Protein AF-A0A528ILW3-F1 (afdb_monomer_lite)

Foldseek 3Di:
DDPAAPLLDPQLQAPPGDPLPVVLVVLVVCCVVVVDDQVAAEEEDEASSLSSQQRSCVRCVSRHVYYHHHNYDHRPPHD

Radius of gyration: 12.25 Å; chains: 1; bounding box: 31×20×38 Å

Structure (mmCIF, N/CA/C/O backbone):
data_AF-A0A528ILW3-F1
#
_entry.id   AF-A0A528ILW3-F1
#
loop_
_atom_site.group_PDB
_atom_site.id
_atom_site.type_symbol
_atom_site.label_atom_id
_atom_site.label_alt_id
_atom_site.label_comp_id
_atom_site.label_asym_id
_atom_site.label_entity_id
_atom_site.label_seq_id
_atom_site.pdbx_PDB_ins_code
_atom_site.Cartn_x
_atom_site.Cartn_y
_atom_site.Cartn_z
_atom_site.occupancy
_atom_site.B_iso_or_equiv
_atom_site.auth_seq_id
_atom_site.auth_comp_id
_atom_site.auth_asym_id
_atom_site.auth_atom_id
_atom_site.pdbx_PDB_model_num
ATOM 1 N N . LEU A 1 1 ? 21.280 10.597 -7.668 1.00 46.66 1 LEU A N 1
ATOM 2 C CA . LEU A 1 1 ? 20.073 11.148 -8.329 1.00 46.66 1 LEU A CA 1
ATOM 3 C C . LEU A 1 1 ? 19.049 10.026 -8.388 1.00 46.66 1 LEU A C 1
ATOM 5 O O . LEU A 1 1 ? 19.238 9.105 -9.160 1.00 46.66 1 LEU A O 1
ATOM 9 N N . GLY A 1 2 ? 18.063 10.032 -7.497 1.00 57.09 2 GLY A N 1
ATOM 10 C CA . GLY A 1 2 ? 17.099 8.934 -7.376 1.00 57.09 2 GLY A CA 1
ATOM 11 C C . GLY A 1 2 ? 16.338 9.038 -6.063 1.00 57.09 2 GLY A C 1
ATOM 12 O O . GLY A 1 2 ? 16.589 8.277 -5.144 1.00 57.09 2 GLY A O 1
ATOM 13 N N . ARG A 1 3 ? 15.487 10.062 -5.935 1.00 69.75 3 ARG A N 1
ATOM 14 C CA . ARG A 1 3 ? 14.592 10.254 -4.775 1.00 69.75 3 ARG A CA 1
ATOM 15 C C . ARG A 1 3 ? 13.155 9.817 -5.098 1.00 69.75 3 ARG A C 1
ATOM 17 O O . ARG A 1 3 ? 12.211 10.383 -4.562 1.00 69.75 3 ARG A O 1
ATOM 24 N N . CYS A 1 4 ? 12.993 8.915 -6.064 1.00 83.69 4 CYS A N 1
ATOM 25 C CA . CYS A 1 4 ? 11.693 8.424 -6.519 1.00 83.69 4 CYS A CA 1
ATOM 26 C C . CYS A 1 4 ? 11.500 6.985 -6.048 1.00 83.69 4 CYS A C 1
ATOM 28 O O . CYS A 1 4 ? 12.480 6.258 -5.922 1.00 83.69 4 CYS A O 1
ATOM 30 N N . TRP A 1 5 ? 10.243 6.598 -5.838 1.00 88.94 5 TRP A N 1
ATOM 31 C CA . TRP A 1 5 ? 9.859 5.217 -5.556 1.00 88.94 5 TRP A CA 1
ATOM 32 C C . TRP A 1 5 ? 10.316 4.286 -6.679 1.00 88.94 5 TRP A C 1
ATOM 34 O O . TRP A 1 5 ? 10.196 4.624 -7.863 1.00 88.94 5 TRP A O 1
ATOM 44 N N . ASN A 1 6 ? 10.800 3.107 -6.310 1.00 88.69 6 ASN A N 1
ATOM 45 C CA . ASN A 1 6 ? 11.354 2.102 -7.211 1.00 88.69 6 ASN A CA 1
ATOM 46 C C . ASN A 1 6 ? 10.262 1.216 -7.817 1.00 88.69 6 ASN A C 1
ATOM 48 O O . ASN A 1 6 ? 10.464 0.033 -8.043 1.00 88.69 6 ASN A O 1
ATOM 52 N N . TRP A 1 7 ? 9.107 1.795 -8.151 1.00 87.50 7 TRP A N 1
ATOM 53 C CA . TRP A 1 7 ? 7.925 1.073 -8.633 1.00 87.50 7 TRP A CA 1
ATOM 54 C C . TRP A 1 7 ? 8.196 0.146 -9.829 1.00 87.50 7 TRP A C 1
ATOM 56 O O . TRP A 1 7 ? 7.463 -0.805 -10.019 1.00 87.50 7 TRP A O 1
ATOM 66 N N . HIS A 1 8 ? 9.225 0.388 -10.641 1.00 88.75 8 HIS A N 1
ATOM 67 C CA . HIS A 1 8 ? 9.586 -0.436 -11.802 1.00 88.75 8 HIS A CA 1
ATOM 68 C C . HIS A 1 8 ? 10.451 -1.659 -11.440 1.00 88.75 8 HIS A C 1
ATOM 70 O O . HIS A 1 8 ? 10.640 -2.555 -12.256 1.00 88.75 8 HIS A O 1
ATOM 76 N N . SER A 1 9 ? 11.002 -1.709 -10.229 1.00 90.31 9 SER A N 1
ATOM 77 C CA . SER A 1 9 ? 11.822 -2.822 -9.759 1.00 90.31 9 SER A CA 1
ATOM 78 C C . SER A 1 9 ? 10.966 -4.079 -9.563 1.00 90.31 9 SER A C 1
ATOM 80 O O . SER A 1 9 ? 9.921 -4.012 -8.912 1.00 90.31 9 SER A O 1
ATOM 82 N N . PRO A 1 10 ? 11.416 -5.265 -10.016 1.00 89.88 10 PRO A N 1
ATOM 83 C CA . PRO A 1 10 ? 10.706 -6.521 -9.770 1.00 89.88 10 PRO A CA 1
ATOM 84 C C . PRO A 1 10 ? 10.487 -6.844 -8.282 1.00 89.88 10 PRO A C 1
ATOM 86 O O . PRO A 1 10 ? 9.542 -7.552 -7.932 1.00 89.88 10 PRO A O 1
ATOM 89 N N . LEU A 1 11 ? 11.351 -6.342 -7.390 1.00 90.94 11 LEU A N 1
ATOM 90 C CA . LEU A 1 11 ? 11.193 -6.517 -5.940 1.00 90.94 11 LEU A CA 1
ATOM 91 C C . LEU A 1 11 ? 10.051 -5.670 -5.369 1.00 90.94 11 LEU A C 1
ATOM 93 O O . LEU A 1 11 ? 9.483 -6.039 -4.342 1.00 90.94 11 LEU A O 1
ATOM 97 N N . ASP A 1 12 ? 9.692 -4.586 -6.049 1.00 93.44 12 ASP A N 1
ATOM 98 C CA . ASP A 1 12 ? 8.704 -3.606 -5.607 1.00 93.44 12 ASP A CA 1
ATOM 99 C C . ASP A 1 12 ? 7.337 -3.817 -6.264 1.00 93.44 12 ASP A C 1
ATOM 101 O O . ASP A 1 12 ? 6.494 -2.935 -6.202 1.00 93.44 12 ASP A O 1
ATOM 105 N N . GLN A 1 13 ? 7.105 -4.990 -6.867 1.00 92.12 13 GLN A N 1
ATOM 106 C CA . GLN A 1 13 ? 5.870 -5.359 -7.576 1.00 92.12 13 GLN A CA 1
ATOM 107 C C . GLN A 1 13 ? 4.965 -6.329 -6.796 1.00 92.12 13 GLN A C 1
ATOM 109 O O . GLN A 1 13 ? 3.870 -6.654 -7.252 1.00 92.12 13 GLN A O 1
ATOM 114 N N . LYS A 1 14 ? 5.403 -6.837 -5.635 1.00 92.25 14 LYS A N 1
ATOM 115 C CA . LYS A 1 14 ? 4.707 -7.919 -4.915 1.00 92.25 14 LYS A CA 1
ATOM 116 C C . LYS A 1 14 ? 4.689 -7.736 -3.401 1.00 92.25 14 LYS A C 1
ATOM 118 O O . LYS A 1 14 ? 5.502 -7.019 -2.822 1.00 92.25 14 LYS A O 1
ATOM 123 N N . ARG A 1 15 ? 3.771 -8.456 -2.748 1.00 96.75 15 ARG A N 1
ATOM 124 C CA . ARG A 1 15 ? 3.706 -8.561 -1.286 1.00 96.75 15 ARG A CA 1
ATOM 125 C C . ARG A 1 15 ? 4.999 -9.158 -0.727 1.00 96.75 15 ARG A C 1
ATOM 127 O O . ARG A 1 15 ? 5.524 -10.133 -1.257 1.00 96.75 15 ARG A O 1
ATOM 134 N N . GLY A 1 16 ? 5.435 -8.629 0.413 1.00 96.44 16 GLY A N 1
ATOM 135 C CA . GLY A 1 16 ? 6.484 -9.227 1.239 1.00 96.44 16 GLY A CA 1
ATOM 136 C C . GLY A 1 16 ? 7.909 -8.914 0.786 1.00 96.44 16 GLY A C 1
ATOM 137 O O . GLY A 1 16 ? 8.848 -9.425 1.387 1.00 96.44 16 GLY A O 1
ATOM 138 N N . SER A 1 17 ? 8.090 -8.065 -0.225 1.00 95.25 17 SER A N 1
ATOM 139 C CA . SER A 1 17 ? 9.402 -7.572 -0.639 1.00 95.25 17 SER A CA 1
ATOM 140 C C . SER A 1 17 ? 9.398 -6.064 -0.862 1.00 95.25 17 SER A C 1
ATOM 142 O O . SER A 1 17 ? 8.341 -5.454 -1.021 1.00 95.25 17 SER A O 1
ATOM 144 N N . GLY A 1 18 ? 10.601 -5.486 -0.852 1.00 94.75 18 GLY A N 1
ATOM 145 C CA . GLY A 1 18 ? 10.836 -4.117 -1.291 1.00 94.75 18 GLY A CA 1
ATOM 146 C C . GLY A 1 18 ? 10.106 -3.036 -0.487 1.00 94.75 18 GLY A C 1
ATOM 147 O O . GLY A 1 18 ? 9.717 -3.222 0.670 1.00 94.75 18 GLY A O 1
ATOM 148 N N . GLU A 1 19 ? 9.920 -1.892 -1.130 1.00 95.25 19 GLU A N 1
ATOM 149 C CA . GLU A 1 19 ? 9.155 -0.742 -0.663 1.00 95.25 19 GLU A CA 1
ATOM 150 C C . GLU A 1 19 ? 7.721 -1.122 -0.256 1.00 95.25 19 GLU A C 1
ATOM 152 O O . GLU A 1 19 ? 7.293 -0.659 0.806 1.00 95.25 19 GLU A O 1
ATOM 157 N N . PRO A 1 20 ? 6.986 -2.008 -0.970 1.00 96.75 20 PRO A N 1
ATOM 158 C CA . PRO A 1 20 ? 5.656 -2.406 -0.526 1.00 96.75 20 PRO A CA 1
ATOM 159 C C . PRO A 1 20 ? 5.616 -3.048 0.857 1.00 96.75 20 PRO A C 1
ATOM 161 O O . PRO A 1 20 ? 4.756 -2.702 1.669 1.00 96.75 20 PRO A O 1
ATOM 164 N N . ALA A 1 21 ? 6.561 -3.941 1.161 1.00 97.56 21 ALA A N 1
ATOM 165 C CA . ALA A 1 21 ? 6.632 -4.560 2.481 1.00 97.56 21 ALA A CA 1
ATOM 166 C C . ALA A 1 21 ? 6.970 -3.554 3.581 1.00 97.56 21 ALA A C 1
ATOM 168 O O . ALA A 1 21 ? 6.380 -3.607 4.661 1.00 97.56 21 ALA A O 1
ATOM 169 N N . ILE A 1 22 ? 7.875 -2.616 3.296 1.00 97.50 22 ILE A N 1
ATOM 170 C CA . ILE A 1 22 ? 8.270 -1.570 4.245 1.00 97.50 22 ILE A CA 1
ATOM 171 C C . ILE A 1 22 ? 7.074 -0.667 4.573 1.00 97.50 22 ILE A C 1
ATOM 173 O O . ILE A 1 22 ? 6.790 -0.424 5.747 1.00 97.50 22 ILE A O 1
ATOM 177 N N . ILE A 1 23 ? 6.332 -0.209 3.561 1.00 97.81 23 ILE A N 1
ATOM 178 C CA . ILE A 1 23 ? 5.175 0.678 3.757 1.00 97.81 23 ILE A CA 1
ATOM 179 C C . ILE A 1 23 ? 4.019 -0.040 4.454 1.00 97.81 23 ILE A C 1
ATOM 181 O O . ILE A 1 23 ? 3.405 0.534 5.359 1.00 97.81 23 ILE A O 1
ATOM 185 N N . ALA A 1 24 ? 3.749 -1.300 4.109 1.00 98.12 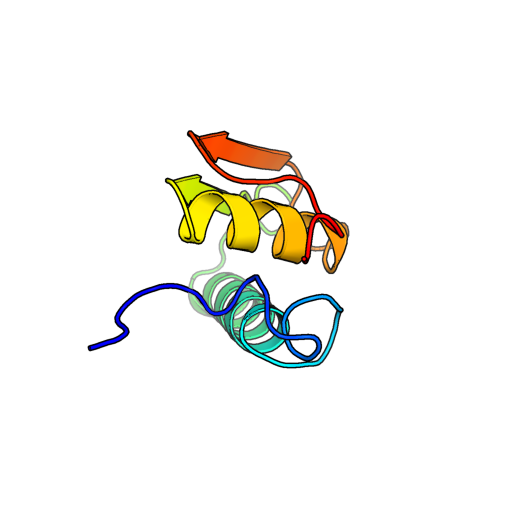24 ALA A N 1
ATOM 186 C CA . ALA A 1 24 ? 2.730 -2.092 4.792 1.00 98.12 24 ALA A CA 1
ATOM 187 C C . ALA A 1 24 ? 3.084 -2.317 6.273 1.00 98.12 24 ALA A C 1
ATOM 189 O O . ALA A 1 24 ? 2.235 -2.129 7.147 1.00 98.12 24 ALA A O 1
ATOM 190 N N . ALA A 1 25 ? 4.346 -2.643 6.576 1.00 98.31 25 ALA A N 1
ATOM 191 C CA . ALA A 1 25 ? 4.818 -2.814 7.949 1.00 98.31 25 ALA A CA 1
ATOM 192 C C . ALA A 1 25 ? 4.721 -1.513 8.759 1.00 98.31 25 ALA A C 1
ATOM 194 O O . ALA A 1 25 ? 4.242 -1.526 9.894 1.00 98.31 25 ALA A O 1
ATOM 195 N N . LEU A 1 26 ? 5.106 -0.379 8.165 1.00 98.44 26 LEU A N 1
ATOM 196 C CA . LEU A 1 26 ? 4.971 0.934 8.797 1.00 98.44 26 LEU A CA 1
ATOM 197 C C . LEU A 1 26 ? 3.502 1.280 9.062 1.00 98.44 26 LEU A C 1
ATOM 199 O O . LEU A 1 26 ? 3.161 1.764 10.140 1.00 98.44 26 LEU A O 1
ATOM 203 N N . THR A 1 27 ? 2.623 0.985 8.107 1.00 98.25 27 THR A N 1
ATOM 204 C CA . THR A 1 27 ? 1.181 1.209 8.248 1.00 98.25 27 THR A CA 1
ATOM 205 C C . THR A 1 27 ? 0.618 0.390 9.413 1.00 98.25 27 THR A C 1
ATOM 207 O O . THR A 1 27 ? -0.026 0.950 10.300 1.00 98.25 27 THR A O 1
ATOM 210 N N . ALA A 1 28 ? 0.922 -0.911 9.480 1.00 97.81 28 ALA A N 1
ATOM 211 C CA . ALA A 1 28 ? 0.506 -1.776 10.587 1.00 97.81 28 ALA A CA 1
ATOM 212 C C . ALA A 1 28 ? 1.058 -1.299 11.942 1.00 97.81 28 ALA A C 1
ATOM 214 O O . ALA A 1 28 ? 0.340 -1.288 12.946 1.00 97.81 28 ALA A O 1
ATOM 215 N N . HIS A 1 29 ? 2.312 -0.843 11.968 1.00 98.31 29 HIS A N 1
ATOM 216 C CA . HIS A 1 29 ? 2.932 -0.291 13.168 1.00 98.31 29 HIS A CA 1
ATOM 217 C C . HIS A 1 29 ? 2.214 0.974 13.663 1.00 98.31 29 HIS A C 1
ATOM 219 O O . HIS A 1 29 ? 1.919 1.088 14.855 1.00 98.31 29 HIS A O 1
ATOM 225 N N . ILE A 1 30 ? 1.874 1.904 12.767 1.00 98.06 30 ILE A N 1
ATOM 226 C CA . ILE A 1 30 ? 1.142 3.132 13.118 1.00 98.06 30 ILE A CA 1
ATOM 227 C C . ILE A 1 30 ? -0.266 2.805 13.619 1.00 98.06 30 ILE A C 1
ATOM 229 O O . ILE A 1 30 ? -0.696 3.362 14.629 1.00 98.06 30 ILE A O 1
ATOM 233 N N . ILE A 1 31 ? -0.966 1.865 12.975 1.00 98.00 31 ILE A N 1
ATOM 234 C CA . ILE A 1 31 ? -2.284 1.399 13.433 1.00 98.00 31 ILE A CA 1
ATOM 235 C C . ILE A 1 31 ? -2.202 0.905 14.879 1.00 98.00 31 ILE A C 1
ATOM 237 O O . ILE A 1 31 ? -2.988 1.342 15.722 1.00 98.00 31 ILE A O 1
ATOM 241 N N . SER A 1 32 ? -1.221 0.051 15.182 1.00 97.75 32 SER A N 1
ATOM 242 C CA . SER A 1 32 ? -1.043 -0.516 16.520 1.00 97.75 32 SER A CA 1
ATOM 243 C C . SER A 1 32 ? -0.656 0.530 17.567 1.00 97.75 32 SER A C 1
ATOM 245 O O . SER A 1 32 ? -1.177 0.501 18.679 1.00 97.75 32 SER A O 1
ATOM 247 N N . THR A 1 33 ? 0.275 1.428 17.247 1.00 98.31 33 THR A N 1
ATOM 248 C CA . THR A 1 33 ? 0.832 2.388 18.219 1.00 98.31 33 THR A CA 1
ATOM 249 C C . THR A 1 33 ? -0.087 3.577 18.468 1.00 98.31 33 THR A C 1
ATOM 251 O O . THR A 1 33 ? -0.159 4.073 19.589 1.00 98.31 33 THR A O 1
ATOM 254 N N . SER A 1 34 ? -0.831 4.003 17.447 1.00 96.94 34 SER A N 1
ATOM 255 C CA . SER A 1 34 ? -1.717 5.173 17.511 1.00 96.94 34 SER A CA 1
ATOM 256 C C . SER A 1 34 ? -3.190 4.810 17.720 1.00 96.94 34 SER A C 1
ATOM 258 O O . SER A 1 34 ? -4.030 5.705 17.763 1.00 96.94 34 SER A O 1
ATOM 260 N N . LYS A 1 35 ? -3.528 3.514 17.833 1.00 94.88 35 LYS A N 1
ATOM 261 C CA . LYS A 1 35 ? -4.914 3.002 17.889 1.00 94.88 35 LYS A CA 1
ATOM 262 C C . LYS A 1 35 ? -5.782 3.526 16.734 1.00 94.88 35 LYS A C 1
ATOM 264 O O . LYS A 1 35 ? -6.957 3.844 16.919 1.00 94.88 35 LYS A O 1
ATOM 269 N N . ALA A 1 36 ? -5.191 3.649 15.544 1.00 96.19 36 ALA A N 1
ATOM 270 C CA . ALA A 1 36 ? -5.912 4.115 14.366 1.00 96.19 36 ALA A CA 1
ATOM 271 C C . ALA A 1 36 ? -6.973 3.086 13.939 1.00 96.19 36 ALA A C 1
ATOM 273 O O . ALA A 1 36 ? -6.850 1.891 14.209 1.00 96.19 36 ALA A O 1
ATOM 274 N N . ASN A 1 37 ? -8.020 3.541 13.248 1.00 97.00 37 ASN A N 1
ATOM 275 C CA . ASN A 1 37 ? -9.064 2.648 12.759 1.00 97.00 37 ASN A CA 1
ATOM 276 C C . ASN A 1 37 ? -8.538 1.7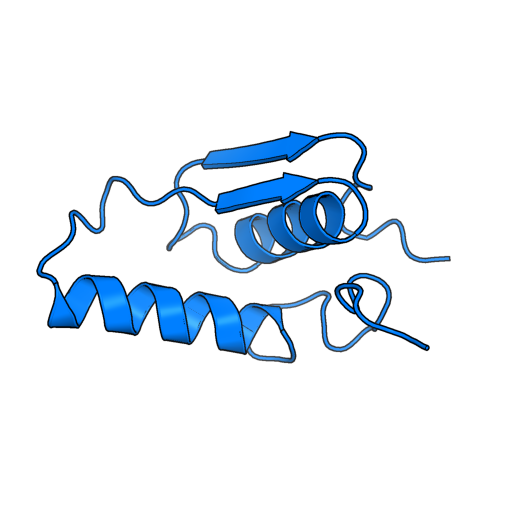74 11.606 1.00 97.00 37 ASN A C 1
ATOM 278 O O . ASN A 1 37 ? -8.450 2.231 10.466 1.00 97.00 37 ASN A O 1
ATOM 282 N N . SER A 1 38 ? -8.254 0.503 11.897 1.00 96.62 38 SER A N 1
ATOM 283 C CA . SER A 1 38 ? -7.753 -0.476 10.923 1.00 96.62 38 SER A CA 1
ATOM 284 C C . SER A 1 38 ? -8.719 -0.759 9.769 1.00 96.62 38 SER A C 1
ATOM 286 O O . SER A 1 38 ? -8.289 -1.224 8.723 1.00 96.62 38 SER A O 1
ATOM 288 N N . THR A 1 39 ? -10.009 -0.441 9.917 1.00 96.88 39 THR A N 1
ATOM 289 C CA . THR A 1 39 ? -11.021 -0.624 8.859 1.00 96.88 39 THR A CA 1
ATOM 290 C C . THR A 1 39 ? -11.112 0.556 7.889 1.00 96.88 39 THR A C 1
ATOM 292 O 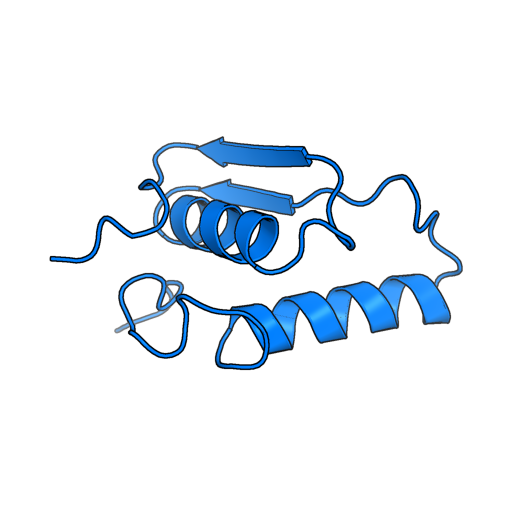O . THR A 1 39 ? -11.901 0.517 6.949 1.00 96.88 39 THR A O 1
ATOM 295 N N . ARG A 1 40 ? -10.351 1.636 8.118 1.00 97.19 40 ARG A N 1
ATOM 296 C CA . ARG A 1 40 ? -10.394 2.873 7.318 1.00 97.19 40 ARG A CA 1
ATOM 297 C C . ARG A 1 40 ? -8.996 3.374 6.982 1.00 97.19 40 ARG A C 1
ATOM 299 O O . ARG A 1 40 ? -8.624 4.497 7.315 1.00 97.19 40 ARG A O 1
ATOM 306 N N . VAL A 1 41 ? -8.234 2.519 6.319 1.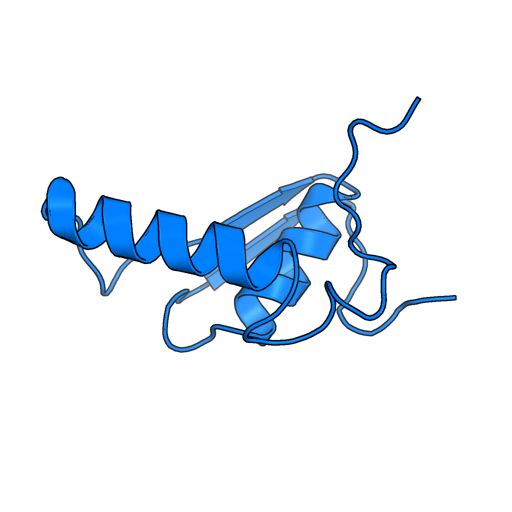00 98.44 41 VAL A N 1
ATOM 307 C CA . VAL A 1 41 ? -6.855 2.789 5.918 1.00 98.44 41 VAL A CA 1
ATOM 308 C C . VAL A 1 41 ? -6.812 2.961 4.403 1.00 98.44 41 VAL A C 1
ATOM 310 O O . VAL A 1 41 ? -7.378 2.165 3.654 1.00 98.44 41 VAL A O 1
ATOM 313 N N . TYR A 1 42 ? -6.153 4.023 3.957 1.00 98.44 42 TYR A N 1
ATOM 314 C CA . TYR A 1 42 ? -6.083 4.431 2.557 1.00 98.44 42 TYR A CA 1
ATOM 315 C C . TYR A 1 42 ? -4.632 4.704 2.187 1.00 98.44 42 TYR A C 1
ATOM 317 O O . TYR A 1 42 ? -3.836 5.092 3.043 1.00 98.44 42 TYR A O 1
ATOM 325 N N . ILE A 1 43 ? -4.301 4.556 0.909 1.00 98.44 43 ILE A N 1
ATOM 326 C CA . ILE A 1 43 ? -2.996 4.946 0.372 1.00 98.44 43 ILE A CA 1
ATOM 327 C C . ILE A 1 43 ? -3.185 5.838 -0.848 1.00 98.44 43 ILE A C 1
ATOM 329 O O . ILE A 1 43 ? -4.096 5.630 -1.643 1.00 98.44 43 ILE A O 1
ATOM 333 N N . ALA A 1 44 ? -2.351 6.858 -1.004 1.00 98.06 44 ALA A N 1
ATOM 334 C CA . ALA A 1 44 ? -2.412 7.726 -2.169 1.00 98.06 44 ALA A CA 1
ATOM 335 C C . ALA A 1 44 ? -1.025 8.212 -2.578 1.00 98.06 44 ALA A C 1
ATOM 337 O O . ALA A 1 44 ? -0.123 8.306 -1.745 1.00 98.06 44 ALA A O 1
ATOM 338 N N . GLY A 1 45 ? -0.860 8.546 -3.858 1.00 97.25 45 GLY A N 1
ATOM 339 C CA . GLY A 1 45 ? 0.409 9.046 -4.370 1.00 97.25 45 GLY A CA 1
ATOM 340 C C . GLY A 1 45 ? 0.327 9.711 -5.741 1.00 97.25 45 GLY A C 1
ATOM 341 O O . GLY A 1 45 ? -0.650 9.565 -6.479 1.00 97.25 45 GLY A O 1
ATOM 342 N N . ILE A 1 46 ? 1.396 10.441 -6.072 1.00 95.88 46 ILE A N 1
ATOM 343 C CA . ILE A 1 46 ? 1.582 11.162 -7.335 1.00 95.88 46 ILE A CA 1
ATOM 344 C C . ILE A 1 46 ? 2.793 10.634 -8.113 1.00 95.88 46 ILE A C 1
ATOM 346 O O . ILE A 1 46 ? 3.834 10.352 -7.517 1.00 95.88 46 ILE A O 1
ATOM 350 N N . SER A 1 47 ? 2.687 10.536 -9.442 1.00 94.69 47 SER A N 1
ATOM 351 C CA . SER A 1 47 ? 3.791 10.136 -10.330 1.00 94.69 47 SER A CA 1
ATOM 352 C C . SER A 1 47 ? 4.358 8.760 -9.945 1.00 94.69 47 SER A C 1
ATOM 354 O O . SER A 1 47 ? 3.592 7.802 -9.829 1.00 94.69 47 SER A O 1
ATOM 356 N N . ALA A 1 48 ? 5.663 8.648 -9.677 1.00 93.88 48 ALA A N 1
ATOM 357 C CA . ALA A 1 48 ? 6.285 7.433 -9.142 1.00 93.88 48 ALA A CA 1
ATOM 358 C C . ALA A 1 48 ? 5.603 6.940 -7.852 1.00 93.88 48 ALA A C 1
ATOM 360 O O . ALA A 1 48 ? 5.437 5.741 -7.656 1.00 93.88 48 ALA A O 1
ATOM 361 N N . GLY A 1 49 ? 5.149 7.861 -6.996 1.00 95.56 49 GLY A N 1
ATOM 362 C CA . GLY A 1 49 ? 4.378 7.525 -5.798 1.00 95.56 49 GLY A CA 1
ATOM 363 C C . GLY A 1 49 ? 2.956 7.067 -6.106 1.00 95.56 49 GLY A C 1
ATOM 364 O O . GLY A 1 49 ? 2.396 6.292 -5.343 1.00 95.56 49 GLY A O 1
ATOM 365 N N . GLY A 1 50 ? 2.375 7.503 -7.225 1.00 96.31 50 GLY A N 1
ATOM 366 C CA . GLY A 1 50 ? 1.083 7.008 -7.699 1.00 96.31 50 GLY A CA 1
ATOM 367 C C . GLY A 1 50 ? 1.179 5.555 -8.158 1.00 96.31 50 GLY A C 1
ATOM 368 O O . GLY A 1 50 ? 0.358 4.737 -7.755 1.00 96.31 50 GLY A O 1
ATOM 369 N N . ALA A 1 51 ? 2.226 5.225 -8.923 1.00 95.75 51 ALA A N 1
ATOM 370 C CA . ALA A 1 51 ? 2.522 3.843 -9.301 1.00 95.75 51 ALA A CA 1
ATOM 371 C C . ALA A 1 51 ? 2.783 2.966 -8.062 1.00 95.75 51 ALA A C 1
ATOM 373 O O . ALA A 1 51 ? 2.181 1.905 -7.917 1.00 95.75 51 ALA A O 1
ATOM 374 N N . ALA A 1 52 ? 3.603 3.444 -7.118 1.00 96.31 52 ALA A N 1
ATOM 375 C CA . ALA A 1 52 ? 3.847 2.741 -5.860 1.00 96.31 52 ALA A CA 1
ATOM 376 C C . ALA A 1 52 ? 2.556 2.533 -5.046 1.00 96.31 52 ALA A C 1
ATOM 378 O O . ALA A 1 52 ? 2.299 1.423 -4.591 1.00 96.31 52 ALA A O 1
ATOM 379 N N . ALA A 1 53 ? 1.702 3.555 -4.909 1.00 97.75 53 ALA A N 1
ATOM 380 C CA . ALA A 1 53 ? 0.425 3.437 -4.202 1.00 97.75 53 ALA A CA 1
ATOM 381 C C . ALA A 1 53 ? -0.491 2.375 -4.832 1.00 97.75 53 ALA A C 1
ATOM 383 O O . ALA A 1 53 ? -1.095 1.588 -4.103 1.00 97.75 53 ALA A O 1
ATOM 384 N N . ALA A 1 54 ? -0.558 2.318 -6.167 1.00 96.81 54 ALA A N 1
ATOM 385 C CA . ALA A 1 54 ? -1.320 1.299 -6.884 1.00 96.81 54 ALA A CA 1
ATOM 386 C C . ALA A 1 54 ? -0.794 -0.116 -6.592 1.00 96.81 54 ALA A C 1
ATOM 388 O O . ALA A 1 54 ? -1.574 -1.008 -6.258 1.00 96.81 54 ALA A O 1
ATOM 389 N N . ILE A 1 55 ? 0.528 -0.311 -6.660 1.00 96.75 55 ILE A N 1
ATOM 390 C CA . ILE A 1 55 ? 1.159 -1.610 -6.394 1.00 96.75 55 ILE A CA 1
ATOM 391 C C . ILE A 1 55 ? 0.934 -2.046 -4.948 1.00 96.75 55 ILE A C 1
ATOM 393 O O . ILE A 1 55 ? 0.553 -3.186 -4.696 1.00 96.75 55 ILE A O 1
ATOM 397 N N . ILE A 1 56 ? 1.142 -1.144 -3.991 1.00 97.69 56 ILE A N 1
ATOM 398 C CA . ILE A 1 56 ? 1.004 -1.444 -2.565 1.00 97.69 56 ILE A CA 1
ATOM 399 C C . ILE A 1 56 ? -0.438 -1.823 -2.234 1.00 97.69 56 ILE A C 1
ATOM 401 O O . ILE A 1 56 ? -0.657 -2.822 -1.552 1.00 97.69 56 ILE A O 1
ATOM 405 N N . ALA A 1 57 ? -1.419 -1.080 -2.753 1.00 97.44 57 ALA A N 1
ATOM 406 C CA . ALA A 1 57 ? -2.829 -1.405 -2.563 1.00 97.44 57 ALA A CA 1
ATOM 407 C C . ALA A 1 57 ? -3.191 -2.775 -3.159 1.00 97.44 57 ALA A C 1
ATOM 409 O O . ALA A 1 57 ? -3.892 -3.554 -2.518 1.00 97.44 57 ALA A O 1
ATOM 410 N N . ALA A 1 58 ? -2.668 -3.103 -4.345 1.00 96.69 58 ALA A N 1
ATOM 411 C CA . ALA A 1 58 ? -2.884 -4.406 -4.972 1.00 96.69 58 ALA A CA 1
ATOM 412 C C . ALA A 1 58 ? -2.185 -5.554 -4.220 1.00 96.69 58 ALA A C 1
ATOM 414 O O . ALA A 1 58 ? -2.727 -6.653 -4.120 1.00 96.69 58 ALA A O 1
ATOM 415 N N . ALA A 1 59 ? -0.995 -5.312 -3.667 1.00 96.88 59 ALA A N 1
ATOM 416 C CA . ALA A 1 59 ? -0.250 -6.292 -2.883 1.00 96.88 59 ALA A CA 1
ATOM 417 C C . ALA A 1 59 ? -0.865 -6.518 -1.491 1.00 96.88 59 ALA A C 1
ATOM 419 O O . ALA A 1 59 ? -0.794 -7.638 -0.977 1.00 96.88 59 ALA A O 1
ATOM 420 N N . TYR A 1 60 ? -1.483 -5.488 -0.899 1.00 98.00 60 TYR A N 1
ATOM 421 C CA . TYR A 1 60 ? -2.046 -5.468 0.457 1.00 98.00 60 TYR A CA 1
ATOM 422 C C . TYR A 1 60 ? -3.536 -5.056 0.515 1.00 98.00 60 TYR A C 1
ATOM 424 O O . TYR A 1 60 ? -3.879 -4.100 1.216 1.00 98.00 60 TYR A O 1
ATOM 432 N N . PRO A 1 61 ? -4.450 -5.771 -0.177 1.00 97.12 61 PRO A N 1
ATOM 433 C CA . PRO A 1 61 ? -5.877 -5.417 -0.216 1.00 97.12 61 PRO A CA 1
ATOM 434 C C . PRO A 1 61 ? -6.604 -5.635 1.122 1.00 97.12 61 PRO A C 1
ATOM 436 O O . PRO A 1 61 ? -7.668 -5.078 1.358 1.00 97.12 61 PRO A O 1
ATOM 439 N N . ASP A 1 62 ? -6.027 -6.443 2.008 1.00 96.50 62 ASP A N 1
ATOM 440 C CA . ASP A 1 62 ? -6.435 -6.632 3.402 1.00 96.50 62 ASP A CA 1
ATOM 441 C C . ASP A 1 62 ? -6.110 -5.422 4.290 1.00 96.50 62 ASP A C 1
ATOM 443 O O . ASP A 1 62 ? -6.712 -5.264 5.351 1.00 96.50 62 ASP A O 1
ATOM 447 N N . LEU A 1 63 ? -5.163 -4.575 3.871 1.00 97.88 63 LEU A N 1
ATOM 448 C CA . LEU A 1 63 ? -4.691 -3.431 4.645 1.00 97.88 63 LEU A CA 1
ATOM 449 C C . LEU A 1 63 ? -5.262 -2.099 4.157 1.00 97.88 63 LEU A C 1
ATOM 451 O O . LEU A 1 63 ? -5.464 -1.214 4.979 1.00 97.88 63 LEU A O 1
ATOM 455 N N . TYR A 1 64 ? -5.513 -1.935 2.855 1.00 98.19 64 TYR A N 1
ATOM 456 C CA . TYR A 1 64 ? -5.988 -0.675 2.271 1.00 98.19 64 TYR A CA 1
ATOM 457 C C . TYR A 1 64 ? -7.359 -0.848 1.624 1.00 98.19 64 TYR A C 1
ATOM 459 O O . TYR A 1 64 ? -7.516 -1.646 0.705 1.00 98.19 64 TYR A O 1
ATOM 467 N N . ILE A 1 65 ? -8.345 -0.052 2.048 1.00 98.00 65 ILE A N 1
ATOM 468 C CA . ILE A 1 65 ? -9.718 -0.169 1.529 1.00 98.00 65 ILE A CA 1
ATOM 469 C C . ILE A 1 65 ? -9.940 0.602 0.223 1.00 98.00 65 ILE A C 1
ATOM 471 O O . ILE A 1 65 ? -10.896 0.332 -0.499 1.00 98.00 65 ILE A O 1
ATOM 475 N N . ALA A 1 66 ? -9.083 1.582 -0.071 1.00 97.88 66 ALA A N 1
ATOM 476 C CA . ALA A 1 66 ? -9.053 2.283 -1.349 1.00 97.88 66 ALA A CA 1
ATOM 477 C C . ALA A 1 66 ? -7.691 2.953 -1.583 1.00 97.88 66 ALA A C 1
ATOM 479 O O . ALA A 1 66 ? -6.953 3.255 -0.636 1.00 97.88 66 ALA A O 1
ATOM 480 N N . ALA A 1 67 ? -7.394 3.211 -2.858 1.00 97.75 67 ALA A N 1
ATOM 481 C CA . ALA A 1 67 ? -6.176 3.874 -3.301 1.00 97.75 67 ALA A CA 1
ATOM 482 C C . ALA A 1 67 ? -6.475 5.120 -4.147 1.00 97.75 67 ALA A C 1
ATOM 484 O O . ALA A 1 67 ? -7.370 5.107 -4.990 1.00 97.75 67 ALA A O 1
ATOM 485 N N . GLY A 1 68 ? -5.702 6.187 -3.940 1.00 97.81 68 GLY A N 1
ATOM 486 C CA . GLY A 1 68 ? -5.726 7.400 -4.758 1.00 97.81 68 GLY A CA 1
ATOM 487 C C . GLY A 1 68 ? -4.482 7.504 -5.637 1.00 97.81 68 GLY A C 1
ATOM 488 O O . GLY A 1 68 ? -3.379 7.692 -5.130 1.00 97.81 68 GLY A O 1
ATOM 489 N N . VAL A 1 69 ? -4.645 7.421 -6.955 1.00 97.50 69 VAL A N 1
ATOM 490 C CA . VAL A 1 69 ? -3.522 7.472 -7.904 1.00 97.50 69 VAL A CA 1
ATOM 491 C C . VAL A 1 69 ? -3.632 8.725 -8.759 1.00 97.50 69 VAL A C 1
ATOM 493 O O . VAL A 1 69 ? -4.607 8.902 -9.485 1.00 97.50 69 VAL A O 1
ATOM 496 N N . HIS A 1 70 ? -2.619 9.589 -8.697 1.00 96.94 70 HIS A N 1
ATOM 497 C CA . HIS A 1 70 ? -2.529 10.767 -9.555 1.00 96.94 70 HIS A CA 1
ATOM 498 C C . HIS A 1 70 ? -1.306 10.691 -10.471 1.00 96.94 70 HIS A C 1
ATOM 500 O O . HIS A 1 70 ? -0.176 10.576 -9.998 1.00 96.94 70 HIS A O 1
ATOM 506 N N . SER A 1 71 ? -1.512 10.800 -11.786 1.00 92.88 71 SER A N 1
ATOM 507 C CA . SER A 1 71 ? -0.433 10.813 -12.789 1.00 92.88 71 SER A CA 1
ATOM 508 C C . SER A 1 71 ? 0.581 9.656 -12.642 1.00 92.88 71 SER A C 1
ATOM 510 O O . SER A 1 71 ? 1.760 9.829 -12.942 1.00 92.88 71 SER A O 1
ATOM 512 N N . GLY A 1 72 ? 0.143 8.505 -12.116 1.00 89.62 72 GLY A N 1
ATOM 513 C CA . GLY A 1 72 ? 0.938 7.287 -11.926 1.00 89.62 72 GLY A CA 1
ATOM 514 C C . GLY A 1 72 ? 0.560 6.196 -12.931 1.00 89.62 72 GLY A C 1
ATOM 515 O O . GLY A 1 72 ? -0.432 6.326 -13.644 1.00 89.62 72 GLY A O 1
ATOM 516 N N . LEU A 1 73 ? 1.354 5.127 -12.983 1.00 88.00 73 LEU A N 1
ATOM 517 C CA . LEU A 1 73 ? 1.130 3.983 -13.872 1.00 88.00 73 LEU A CA 1
ATOM 518 C C . LEU A 1 73 ? 0.349 2.866 -13.172 1.00 88.00 73 LEU A C 1
ATOM 520 O O . LEU A 1 73 ? 0.336 2.781 -11.942 1.00 88.00 73 LEU A O 1
ATOM 524 N N . ALA A 1 74 ? -0.301 2.018 -13.970 1.00 84.62 74 ALA A N 1
ATOM 525 C CA . ALA A 1 74 ? -0.993 0.837 -13.472 1.00 84.62 74 ALA A CA 1
ATOM 526 C C . ALA A 1 74 ? 0.001 -0.244 -13.005 1.00 84.62 74 ALA A C 1
ATOM 528 O O . ALA A 1 74 ? 1.167 -0.268 -13.399 1.00 84.62 74 ALA A O 1
ATOM 529 N N . VAL A 1 75 ? -0.476 -1.151 -12.151 1.00 84.75 75 VAL A N 1
ATOM 530 C CA . VAL A 1 75 ? 0.311 -2.293 -11.663 1.00 84.75 75 VAL A CA 1
ATOM 531 C C . VAL A 1 75 ? 0.702 -3.193 -12.836 1.00 84.75 75 VAL A C 1
ATOM 533 O O . VAL A 1 75 ? -0.135 -3.483 -13.686 1.00 84.75 75 VAL A O 1
ATOM 536 N N . GLY A 1 76 ? 1.957 -3.649 -12.877 1.00 78.50 76 GLY A N 1
A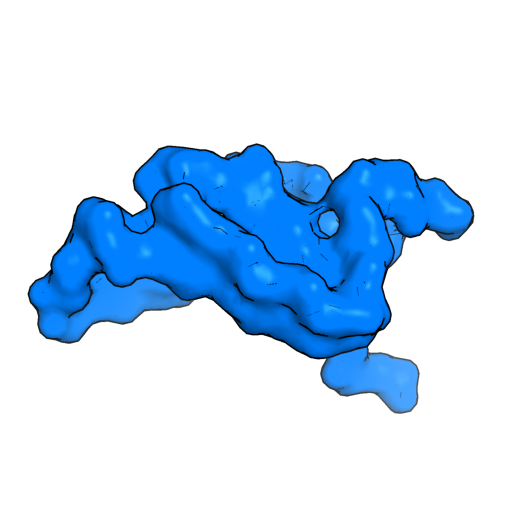TOM 537 C CA . GLY A 1 76 ? 2.464 -4.517 -13.945 1.00 78.50 76 GLY A CA 1
ATOM 538 C C . GLY A 1 76 ? 2.885 -3.806 -15.238 1.00 78.50 76 GLY A C 1
ATOM 539 O O . GLY A 1 76 ? 3.507 -4.447 -16.079 1.00 78.50 76 GLY A O 1
ATOM 540 N N . GLU A 1 77 ? 2.646 -2.497 -15.381 1.00 76.81 77 GLU A N 1
ATOM 541 C CA . GLU A 1 77 ? 3.132 -1.684 -16.512 1.00 76.81 77 GLU A CA 1
ATOM 542 C C . GLU A 1 77 ? 4.624 -1.335 -16.344 1.00 76.81 77 GLU A C 1
ATOM 544 O O . GLU A 1 77 ? 5.020 -0.172 -16.237 1.00 76.81 77 GLU A O 1
ATOM 549 N N . VAL A 1 78 ? 5.464 -2.367 -16.267 1.00 70.69 78 VAL A N 1
ATOM 550 C CA . VAL A 1 78 ? 6.926 -2.260 -16.208 1.00 70.69 78 VAL A CA 1
ATOM 551 C C . VAL A 1 78 ? 7.473 -2.549 -17.605 1.00 70.69 78 VAL A C 1
ATOM 553 O O . VAL A 1 78 ? 7.185 -3.601 -18.172 1.00 70.69 78 VAL A O 1
ATOM 556 N N . ARG A 1 79 ? 8.231 -1.605 -18.170 1.00 58.06 79 ARG A N 1
ATOM 557 C CA . ARG A 1 79 ? 8.975 -1.801 -19.423 1.00 58.06 79 ARG A CA 1
ATOM 558 C C . ARG A 1 79 ? 10.370 -2.341 -19.158 1.00 58.06 79 ARG A C 1
ATOM 560 O O . ARG A 1 79 ? 10.991 -1.859 -18.186 1.00 58.06 79 ARG A O 1
#

Secondary structur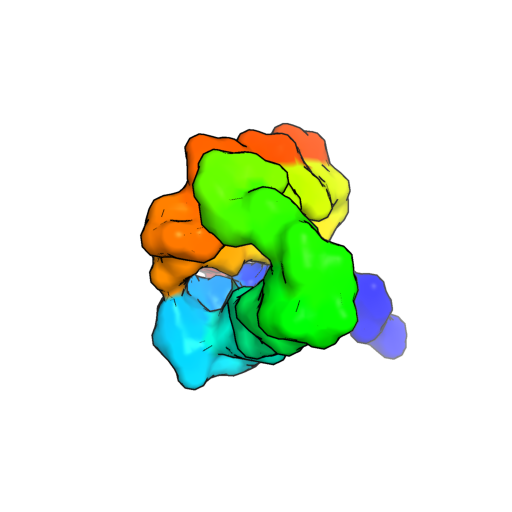e (DSSP, 8-state):
---S--TTSGGGSSTTSHHHHHHHHHHHHHHHHHT--TTS-EEEEETHHHHHHHHHHHH-TTT-SEEEEES-PPTT---

Sequence (79 aa):
LGRCWNWHSPLDQKRGSGEPAIIAALTAHIISTSKANSTRVYIAGISAGGAAAAIIAAAYPDLYIAAGVHSGLAVGEVR

pLDDT: mean 92.68, std 9.77, range [46.66, 98.44]